Protein AF-A0A6N2E2W3-F1 (afdb_monomer_lite)

Sequence (85 aa):
MKTIYVAGHKNPDMDCTCAAVCYAALKQRIDPSHTYIPIRSGPLSAQIRDAFELSGIALPPHYDTIAPSVRLVTHTDFPNLHPDD

pLDDT: mean 85.21, std 13.07, range [44.5, 96.62]

Structure (mmCIF, N/CA/C/O backbone):
data_AF-A0A6N2E2W3-F1
#
_entry.id   AF-A0A6N2E2W3-F1
#
loop_
_atom_site.group_PDB
_atom_site.id
_atom_site.type_symbol
_atom_site.label_atom_id
_atom_site.label_alt_id
_atom_site.label_comp_id
_atom_site.label_asym_id
_atom_site.label_entity_id
_atom_site.label_seq_id
_atom_site.pdbx_PDB_ins_code
_atom_site.Cartn_x
_atom_site.Cartn_y
_atom_site.Cartn_z
_atom_site.occupancy
_atom_site.B_iso_or_equiv
_atom_site.auth_seq_id
_atom_site.auth_comp_id
_atom_site.auth_asym_id
_atom_site.auth_atom_id
_atom_site.pdbx_PDB_model_num
ATOM 1 N N . MET A 1 1 ? -10.588 -19.138 3.279 1.00 77.31 1 MET A N 1
ATOM 2 C CA . MET A 1 1 ? -10.206 -17.761 3.641 1.00 77.31 1 MET A CA 1
ATOM 3 C C . MET A 1 1 ? -8.711 -17.606 3.421 1.00 77.31 1 MET A C 1
ATOM 5 O O . MET A 1 1 ? -7.946 -18.374 3.991 1.00 77.31 1 MET A O 1
ATOM 9 N N . LYS A 1 2 ? -8.301 -16.700 2.533 1.00 90.06 2 LYS A N 1
ATOM 10 C CA . LYS A 1 2 ? -6.886 -16.391 2.276 1.00 90.06 2 LYS A CA 1
ATOM 11 C C . LYS A 1 2 ? -6.682 -14.889 2.415 1.00 90.06 2 LYS A C 1
ATOM 13 O O . LYS A 1 2 ? -7.565 -14.119 2.037 1.00 90.06 2 LYS A O 1
ATOM 18 N N . THR A 1 3 ? -5.516 -14.507 2.916 1.00 91.38 3 THR A N 1
ATOM 19 C CA . THR A 1 3 ? -5.047 -13.124 2.883 1.00 91.38 3 THR A CA 1
ATOM 20 C C . THR A 1 3 ? -4.395 -12.872 1.533 1.00 91.38 3 THR A C 1
ATOM 22 O O . THR A 1 3 ? -3.481 -13.595 1.137 1.00 91.38 3 THR A O 1
ATOM 25 N N . ILE A 1 4 ? -4.894 -11.875 0.813 1.00 91.50 4 ILE A N 1
ATOM 26 C CA . ILE A 1 4 ? -4.414 -11.467 -0.502 1.00 91.50 4 ILE A CA 1
ATOM 27 C C . ILE A 1 4 ? -3.812 -10.075 -0.354 1.00 91.50 4 ILE A C 1
ATOM 29 O O . ILE A 1 4 ? -4.500 -9.115 -0.008 1.00 91.50 4 ILE A O 1
ATOM 33 N N . TYR A 1 5 ? -2.517 -9.974 -0.620 1.00 91.44 5 TYR A N 1
ATOM 34 C CA . TYR A 1 5 ? -1.813 -8.702 -0.621 1.00 91.44 5 TYR A CA 1
ATOM 35 C C . TYR A 1 5 ? -1.944 -8.040 -1.991 1.00 91.44 5 TYR A C 1
ATOM 37 O O . TYR A 1 5 ? -1.721 -8.681 -3.019 1.00 91.44 5 TYR A O 1
ATOM 45 N N . VAL A 1 6 ? -2.313 -6.763 -2.002 1.00 92.31 6 VAL A N 1
ATOM 46 C CA . VAL A 1 6 ? -2.450 -5.952 -3.214 1.00 92.31 6 VAL A CA 1
ATOM 47 C C . VAL A 1 6 ? -1.315 -4.942 -3.231 1.00 92.31 6 VAL A C 1
ATOM 49 O O . VAL A 1 6 ? -1.213 -4.125 -2.322 1.00 92.31 6 VAL A O 1
ATOM 52 N N . ALA A 1 7 ? -0.468 -4.995 -4.253 1.00 90.44 7 ALA A N 1
ATOM 53 C CA . ALA A 1 7 ? 0.717 -4.155 -4.348 1.00 90.44 7 ALA A CA 1
ATOM 54 C C . ALA A 1 7 ? 0.825 -3.483 -5.716 1.00 90.44 7 ALA A C 1
ATOM 56 O O . ALA A 1 7 ? 0.430 -4.060 -6.730 1.00 90.44 7 ALA A O 1
ATOM 57 N N . GLY A 1 8 ? 1.409 -2.286 -5.724 1.00 86.75 8 GLY A N 1
ATOM 58 C CA . GLY A 1 8 ? 1.897 -1.619 -6.927 1.00 86.75 8 GLY A CA 1
ATOM 59 C C . GLY A 1 8 ? 3.326 -2.037 -7.297 1.00 86.75 8 GLY A C 1
ATOM 60 O O . GLY A 1 8 ? 3.863 -3.033 -6.804 1.00 86.75 8 GLY A O 1
ATOM 61 N N . HIS A 1 9 ? 3.973 -1.248 -8.154 1.00 85.25 9 HIS A N 1
ATOM 62 C CA . HIS A 1 9 ? 5.367 -1.478 -8.539 1.00 85.25 9 HIS A CA 1
ATOM 63 C C . HIS A 1 9 ? 6.360 -1.182 -7.401 1.00 85.25 9 HIS A C 1
ATOM 65 O O . HIS A 1 9 ? 6.034 -0.571 -6.384 1.00 85.25 9 HIS A O 1
ATOM 71 N N . LYS A 1 10 ? 7.616 -1.614 -7.590 1.00 83.75 10 LYS A N 1
ATOM 72 C CA . LYS A 1 10 ? 8.702 -1.510 -6.597 1.00 83.75 10 LYS A CA 1
ATOM 73 C C . LYS A 1 10 ? 8.953 -0.082 -6.097 1.00 83.75 10 LYS A C 1
ATOM 75 O O . LYS A 1 10 ? 9.315 0.104 -4.943 1.00 83.75 10 LYS A O 1
ATOM 80 N N . ASN A 1 11 ? 8.790 0.913 -6.963 1.00 86.94 11 ASN A N 1
ATOM 81 C CA . ASN A 1 11 ? 9.084 2.309 -6.650 1.00 86.94 11 ASN A CA 1
ATOM 82 C C . ASN A 1 11 ? 7.789 3.127 -6.563 1.00 86.94 11 ASN A C 1
ATOM 84 O O . ASN A 1 11 ? 7.457 3.765 -7.554 1.00 86.94 11 ASN A O 1
ATOM 88 N N . PRO A 1 12 ? 7.014 3.030 -5.470 1.00 86.56 12 PRO A N 1
ATOM 89 C CA . PRO A 1 12 ? 5.612 3.416 -5.456 1.00 86.56 12 PRO A CA 1
ATOM 90 C C . PRO A 1 12 ? 5.410 4.895 -5.789 1.00 86.56 12 PRO A C 1
ATOM 92 O O . PRO A 1 12 ? 5.952 5.778 -5.124 1.00 86.56 12 PRO A O 1
ATOM 95 N N . ASP A 1 13 ? 4.609 5.147 -6.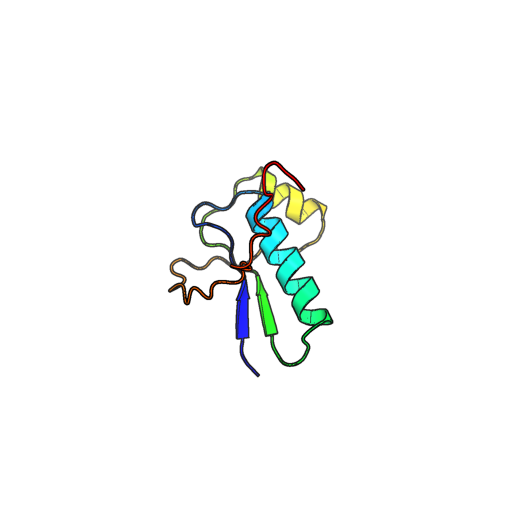815 1.00 92.81 13 ASP A N 1
ATOM 96 C CA . ASP A 1 13 ? 4.073 6.459 -7.140 1.00 92.81 13 ASP A CA 1
ATOM 97 C C . ASP A 1 13 ? 2.653 6.630 -6.571 1.00 92.81 13 ASP A C 1
ATOM 99 O O . ASP A 1 13 ? 2.102 5.744 -5.903 1.00 92.81 13 ASP A O 1
ATOM 103 N N . MET A 1 14 ? 2.073 7.807 -6.795 1.00 91.62 14 MET A N 1
ATOM 104 C CA . MET A 1 14 ? 0.727 8.120 -6.324 1.00 91.62 14 MET A CA 1
ATOM 105 C C . MET A 1 14 ? -0.318 7.176 -6.924 1.00 91.62 14 MET A C 1
ATOM 107 O O . MET A 1 14 ? -1.165 6.680 -6.184 1.00 91.62 14 MET A O 1
ATOM 111 N N . ASP A 1 15 ? -0.235 6.896 -8.227 1.00 92.12 15 ASP A N 1
ATOM 112 C CA . ASP A 1 15 ? -1.212 6.059 -8.923 1.00 92.12 15 ASP A CA 1
ATOM 113 C C . ASP A 1 15 ? -1.211 4.635 -8.366 1.00 92.12 15 ASP A C 1
ATOM 115 O O . ASP A 1 15 ? -2.223 4.160 -7.856 1.00 92.12 15 ASP A O 1
ATOM 119 N N . CYS A 1 16 ? -0.055 3.977 -8.326 1.00 90.12 16 CYS A N 1
ATOM 120 C CA . CYS A 1 16 ? 0.031 2.596 -7.868 1.00 90.12 16 CYS A CA 1
ATOM 121 C C . CYS A 1 16 ? -0.304 2.442 -6.371 1.00 90.12 16 CYS A C 1
ATOM 123 O O . CYS A 1 16 ? -0.872 1.421 -5.970 1.00 90.12 16 CYS A O 1
ATOM 125 N N . THR A 1 17 ? -0.007 3.453 -5.542 1.00 92.56 17 THR A N 1
ATOM 126 C CA . THR A 1 17 ? -0.341 3.443 -4.108 1.00 92.56 17 THR A CA 1
ATOM 127 C C . THR A 1 17 ? -1.848 3.594 -3.907 1.00 92.56 17 THR A C 1
ATOM 129 O O . THR A 1 17 ? -2.456 2.817 -3.166 1.00 92.56 17 THR A O 1
ATOM 132 N N . CYS A 1 18 ? -2.471 4.552 -4.599 1.00 94.00 18 CYS A N 1
ATOM 133 C CA . CYS A 1 18 ? -3.916 4.763 -4.557 1.00 94.00 18 CYS A CA 1
ATOM 134 C C . CYS A 1 18 ? -4.673 3.573 -5.155 1.00 94.00 18 CYS A C 1
ATOM 136 O O . CYS A 1 18 ? -5.628 3.087 -4.550 1.00 94.00 18 CYS A O 1
ATOM 138 N N . ALA A 1 19 ? -4.219 3.048 -6.293 1.00 94.31 19 ALA A N 1
ATOM 139 C CA . ALA A 1 19 ? -4.810 1.888 -6.947 1.00 94.31 19 ALA A CA 1
ATOM 140 C C . ALA A 1 19 ? -4.793 0.657 -6.034 1.00 94.31 19 ALA A C 1
ATOM 142 O O . ALA A 1 19 ? -5.816 -0.016 -5.911 1.00 94.31 19 ALA A O 1
ATOM 143 N N . ALA A 1 20 ? -3.683 0.388 -5.334 1.00 94.06 20 ALA A N 1
ATOM 144 C CA . ALA A 1 20 ? -3.606 -0.732 -4.397 1.00 94.06 20 ALA A CA 1
ATOM 145 C C . ALA A 1 20 ? -4.645 -0.614 -3.267 1.00 94.06 20 ALA A C 1
ATOM 147 O O . ALA A 1 20 ? -5.342 -1.586 -2.961 1.00 94.06 20 ALA A O 1
ATOM 148 N N . VAL A 1 21 ? -4.793 0.581 -2.688 1.00 95.06 21 VAL A N 1
ATOM 149 C CA . VAL A 1 21 ? -5.770 0.867 -1.623 1.00 95.06 21 VAL A CA 1
ATOM 150 C C . VAL A 1 21 ? -7.203 0.741 -2.128 1.00 95.06 21 VAL A C 1
ATOM 152 O O . VAL A 1 21 ? -8.003 0.008 -1.540 1.00 95.06 21 VAL A O 1
ATOM 155 N N . CYS A 1 22 ? -7.525 1.406 -3.237 1.00 94.88 22 CYS A N 1
ATOM 156 C CA . CYS A 1 22 ? -8.856 1.380 -3.836 1.00 94.88 22 CYS A CA 1
ATOM 157 C C . CYS A 1 22 ? -9.259 -0.037 -4.249 1.00 94.88 22 CYS A C 1
ATOM 159 O O . CYS A 1 22 ? -10.386 -0.463 -3.990 1.00 94.88 22 CYS A O 1
ATOM 161 N N . TYR A 1 23 ? -8.335 -0.794 -4.844 1.00 95.06 23 TYR A N 1
ATOM 162 C CA . TYR A 1 23 ? -8.604 -2.157 -5.280 1.00 95.06 23 TYR A CA 1
ATOM 163 C C . TYR A 1 23 ? -8.817 -3.106 -4.100 1.00 95.06 23 TYR A C 1
ATOM 165 O O . TYR A 1 23 ? -9.764 -3.893 -4.122 1.00 95.06 23 TYR A O 1
ATOM 173 N N . ALA A 1 24 ? -8.013 -2.999 -3.036 1.00 94.88 24 ALA A N 1
ATOM 174 C CA . ALA A 1 24 ? -8.232 -3.778 -1.819 1.00 94.88 24 ALA A CA 1
ATOM 175 C C . ALA A 1 24 ? -9.593 -3.458 -1.176 1.00 94.88 24 ALA A C 1
ATOM 177 O O . ALA A 1 24 ? -10.340 -4.374 -0.831 1.00 94.88 24 ALA A O 1
ATOM 178 N N . ALA A 1 25 ? -9.961 -2.175 -1.093 1.00 94.94 25 ALA A N 1
ATOM 179 C CA . ALA A 1 25 ? -11.251 -1.745 -0.557 1.00 94.94 25 ALA A CA 1
ATOM 180 C C . ALA A 1 25 ? -12.437 -2.248 -1.398 1.00 94.94 25 ALA A C 1
ATOM 182 O O . ALA A 1 25 ? -13.437 -2.714 -0.847 1.00 94.94 25 ALA A O 1
ATOM 183 N N . LEU A 1 26 ? -12.325 -2.196 -2.729 1.00 96.00 26 LEU A N 1
ATOM 184 C CA . LEU A 1 26 ? -13.331 -2.742 -3.639 1.00 96.00 26 LEU A CA 1
ATOM 185 C C . LEU A 1 26 ? -13.470 -4.254 -3.450 1.00 96.00 26 LEU A C 1
ATOM 187 O O . LEU A 1 26 ? -14.574 -4.753 -3.230 1.00 96.00 26 LEU A O 1
ATOM 191 N N . LYS A 1 27 ? -12.351 -4.982 -3.494 1.00 95.31 27 LYS A N 1
ATOM 192 C CA . LYS A 1 27 ? -12.324 -6.440 -3.360 1.00 95.31 27 LYS A CA 1
ATOM 193 C C . LYS A 1 27 ? -12.858 -6.912 -2.013 1.00 95.31 27 LYS A C 1
ATOM 195 O O . LYS A 1 27 ? -13.594 -7.891 -1.990 1.00 95.31 27 LYS A O 1
ATOM 200 N N . GLN A 1 28 ? -12.609 -6.176 -0.933 1.00 94.19 28 GLN A N 1
ATOM 201 C CA . GLN A 1 28 ? -13.181 -6.484 0.378 1.00 94.19 28 GLN A CA 1
ATOM 202 C C . GLN A 1 28 ? -14.719 -6.408 0.396 1.00 94.19 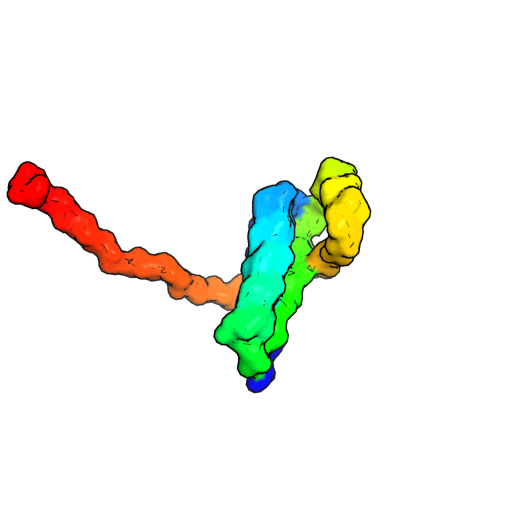28 GLN A C 1
ATOM 204 O O . GLN A 1 28 ? -15.350 -7.134 1.162 1.00 94.19 28 GLN A O 1
ATOM 209 N N . ARG A 1 29 ? -15.325 -5.557 -0.448 1.00 95.50 29 ARG A N 1
ATOM 210 C CA . ARG A 1 29 ? -16.787 -5.416 -0.575 1.00 95.50 29 ARG A CA 1
ATOM 211 C C . ARG A 1 29 ? -17.407 -6.475 -1.484 1.00 95.50 29 ARG A C 1
ATOM 213 O O . ARG A 1 29 ? -18.498 -6.948 -1.190 1.00 95.50 29 ARG A O 1
ATOM 220 N N . ILE A 1 30 ? -16.736 -6.822 -2.583 1.00 96.62 30 ILE A N 1
ATOM 221 C CA . ILE A 1 30 ? -17.294 -7.722 -3.611 1.00 96.62 30 ILE A CA 1
ATOM 222 C C . ILE A 1 30 ? -16.875 -9.189 -3.448 1.00 96.62 30 ILE A C 1
ATOM 224 O O . ILE A 1 30 ? -17.458 -10.065 -4.077 1.00 96.62 30 ILE A O 1
ATOM 228 N N . ASP A 1 31 ? -15.861 -9.470 -2.631 1.00 94.38 31 ASP A N 1
ATOM 229 C CA . ASP A 1 31 ? -15.356 -10.816 -2.350 1.00 94.38 31 ASP A CA 1
ATOM 230 C C . ASP A 1 31 ? -15.097 -10.983 -0.842 1.00 94.38 31 ASP A C 1
ATOM 232 O O . ASP A 1 31 ? -13.948 -10.977 -0.390 1.00 94.38 31 ASP A O 1
ATOM 236 N N . PRO A 1 32 ? -16.165 -11.131 -0.034 1.00 92.50 32 PRO A N 1
ATOM 237 C CA . PRO A 1 32 ? -16.055 -11.242 1.422 1.00 92.50 32 PRO A CA 1
ATOM 238 C C . PRO A 1 32 ? -15.429 -12.568 1.887 1.00 92.50 32 PRO A C 1
ATOM 240 O O . PRO A 1 32 ? -15.177 -12.750 3.075 1.00 92.50 32 PRO A O 1
ATOM 243 N N . SER A 1 33 ? -15.173 -13.512 0.972 1.00 94.81 33 SER A N 1
ATOM 244 C CA . SER A 1 33 ? -14.563 -14.812 1.287 1.00 94.81 33 SER A CA 1
ATOM 245 C C . SER A 1 33 ? -13.042 -14.734 1.514 1.00 94.81 33 SER A C 1
ATOM 247 O O . SER A 1 33 ? -12.421 -15.673 2.042 1.00 94.81 33 SER A O 1
ATOM 249 N N . HIS A 1 34 ? -12.445 -13.596 1.147 1.00 93.69 34 HIS A N 1
ATOM 250 C CA . HIS A 1 34 ? -11.025 -13.298 1.264 1.00 93.69 34 HIS A CA 1
ATOM 251 C C . HIS A 1 34 ? -10.791 -11.976 2.004 1.00 93.69 34 HIS A C 1
ATOM 253 O O . HIS A 1 34 ? -11.671 -11.122 2.124 1.00 93.69 34 HIS A O 1
ATOM 259 N N . THR A 1 35 ? -9.567 -11.808 2.496 1.00 94.44 35 THR A N 1
ATOM 260 C CA . THR A 1 35 ? -9.110 -10.561 3.113 1.00 94.44 35 THR A CA 1
ATOM 261 C C . THR A 1 35 ? -8.113 -9.898 2.183 1.00 94.44 35 THR A C 1
ATOM 263 O O . THR A 1 35 ? -7.142 -10.539 1.782 1.00 94.44 35 THR A O 1
ATOM 266 N N . TYR A 1 36 ? -8.339 -8.629 1.853 1.00 95.19 36 TYR A N 1
ATOM 267 C CA . TYR A 1 36 ? -7.484 -7.870 0.943 1.00 95.19 36 TYR A CA 1
ATOM 268 C C . TYR A 1 36 ? -6.716 -6.798 1.706 1.00 95.19 36 TYR A C 1
ATOM 270 O O . TYR A 1 36 ? -7.320 -5.946 2.353 1.00 95.19 36 TYR A O 1
ATOM 278 N N . ILE A 1 37 ? -5.386 -6.833 1.624 1.00 93.88 37 ILE A N 1
ATOM 279 C CA . ILE A 1 37 ? -4.511 -5.895 2.335 1.00 93.88 37 ILE A CA 1
ATOM 280 C C . ILE A 1 37 ? -3.683 -5.122 1.305 1.00 93.88 37 ILE A C 1
ATOM 282 O O . ILE A 1 37 ? -2.871 -5.740 0.612 1.00 93.88 37 ILE A O 1
ATOM 286 N N . PRO A 1 38 ? -3.856 -3.794 1.182 1.00 94.75 38 PRO A N 1
ATOM 287 C CA . PRO A 1 38 ? -2.989 -2.990 0.337 1.00 94.75 38 PRO A CA 1
ATOM 288 C C . PRO A 1 38 ? -1.604 -2.874 0.977 1.00 94.75 38 PRO A C 1
ATOM 290 O O . PRO A 1 38 ? -1.490 -2.654 2.182 1.00 94.75 38 PRO A O 1
ATOM 293 N N . ILE A 1 39 ? -0.552 -3.008 0.178 1.00 93.81 39 ILE A N 1
ATOM 294 C CA . ILE A 1 39 ? 0.843 -2.885 0.610 1.00 93.81 39 ILE A CA 1
ATOM 295 C C . ILE A 1 39 ? 1.637 -2.044 -0.388 1.00 93.81 39 ILE A C 1
ATOM 297 O O . ILE A 1 39 ? 1.262 -1.913 -1.555 1.00 93.81 39 ILE A O 1
ATOM 301 N N . ARG A 1 40 ? 2.765 -1.497 0.068 1.00 92.06 40 ARG A N 1
ATOM 302 C CA . ARG A 1 40 ? 3.734 -0.803 -0.789 1.00 92.06 40 ARG A CA 1
ATOM 303 C C . ARG A 1 40 ? 5.090 -1.496 -0.759 1.00 92.06 40 ARG A C 1
ATOM 305 O O . ARG A 1 40 ? 5.503 -2.016 0.274 1.00 92.06 40 ARG A O 1
ATOM 312 N N . SER A 1 41 ? 5.789 -1.422 -1.884 1.00 88.00 41 SER A N 1
ATOM 313 C CA . SER A 1 41 ? 7.058 -2.123 -2.124 1.00 88.00 41 SER A CA 1
ATOM 314 C C . SER A 1 41 ? 8.289 -1.214 -2.019 1.00 88.00 41 SER A C 1
ATOM 316 O O . SER A 1 41 ? 9.390 -1.614 -2.387 1.00 88.00 41 SER A O 1
ATOM 318 N N . GLY A 1 42 ? 8.110 0.027 -1.555 1.00 88.44 42 GLY A N 1
ATOM 319 C CA . GLY A 1 42 ? 9.158 1.042 -1.524 1.00 88.44 42 GLY A CA 1
ATOM 320 C C . GLY A 1 42 ? 8.812 2.252 -0.651 1.00 88.44 42 GLY A C 1
ATOM 321 O O . GLY A 1 42 ? 7.699 2.344 -0.114 1.00 88.44 42 GLY A O 1
ATOM 322 N N . PRO A 1 43 ? 9.767 3.182 -0.478 1.00 90.25 43 PRO A N 1
ATOM 323 C CA . PRO A 1 43 ? 9.556 4.414 0.271 1.00 90.25 43 PRO A CA 1
ATOM 324 C C . PRO A 1 43 ? 8.566 5.335 -0.452 1.00 90.25 43 PRO A C 1
ATOM 326 O O . PRO A 1 43 ? 8.552 5.409 -1.675 1.00 90.25 43 PRO A O 1
ATOM 329 N N . LEU A 1 44 ? 7.755 6.061 0.319 1.00 90.62 44 LEU A N 1
ATOM 330 C CA . LEU A 1 44 ? 6.813 7.050 -0.210 1.00 90.62 44 LEU A CA 1
ATOM 331 C C . LEU A 1 44 ? 7.432 8.445 -0.233 1.00 90.62 44 LEU A C 1
ATOM 333 O O . LEU A 1 44 ? 8.095 8.837 0.735 1.00 90.62 44 LEU A O 1
ATOM 337 N N . SER A 1 45 ? 7.135 9.200 -1.291 1.00 92.62 45 SER A N 1
ATOM 338 C CA . SER A 1 45 ? 7.439 10.630 -1.373 1.00 92.62 45 SER A CA 1
ATOM 339 C C . SER A 1 45 ? 6.607 11.441 -0.368 1.00 92.62 45 SER A C 1
ATOM 341 O O . SER A 1 45 ? 5.572 10.975 0.115 1.00 92.62 45 SER A O 1
ATOM 343 N N . ALA A 1 46 ? 7.049 12.667 -0.063 1.00 94.38 46 ALA A N 1
ATOM 344 C CA . ALA A 1 46 ? 6.305 13.590 0.798 1.00 94.38 46 ALA A CA 1
ATOM 345 C C . ALA A 1 46 ? 4.893 13.857 0.251 1.00 94.38 46 ALA A C 1
ATOM 347 O O . ALA A 1 46 ? 3.926 13.666 0.970 1.00 94.38 46 ALA A O 1
ATOM 348 N N . GLN A 1 47 ? 4.761 14.115 -1.056 1.00 94.44 47 GLN A N 1
ATOM 349 C CA . GLN A 1 47 ? 3.459 14.345 -1.697 1.00 94.44 47 GLN A CA 1
ATOM 350 C C . GLN A 1 47 ? 2.455 13.208 -1.476 1.00 94.44 47 GLN A C 1
ATOM 352 O O . GLN A 1 47 ? 1.278 13.472 -1.253 1.00 94.44 47 GLN A O 1
ATOM 357 N N . ILE A 1 48 ? 2.894 11.945 -1.538 1.00 93.50 48 ILE A N 1
ATOM 358 C CA . ILE A 1 48 ? 1.992 10.811 -1.299 1.00 93.50 48 ILE A CA 1
ATOM 359 C C . ILE A 1 48 ? 1.574 10.775 0.175 1.00 93.50 48 ILE A C 1
ATOM 361 O O . ILE A 1 48 ? 0.412 10.522 0.473 1.00 93.50 48 ILE A O 1
ATOM 365 N N . ARG A 1 49 ? 2.496 11.052 1.104 1.00 94.12 49 ARG A N 1
ATOM 366 C CA . ARG A 1 49 ? 2.183 11.102 2.541 1.00 94.12 49 ARG A CA 1
ATOM 367 C C . ARG A 1 49 ? 1.184 12.212 2.850 1.00 94.12 49 ARG A C 1
ATOM 369 O O . ARG A 1 49 ? 0.173 11.923 3.480 1.00 94.12 49 ARG A O 1
ATOM 376 N N . ASP A 1 50 ? 1.427 13.410 2.330 1.00 95.56 50 ASP A N 1
ATOM 377 C CA . ASP A 1 50 ? 0.575 14.583 2.529 1.00 95.56 50 ASP A CA 1
ATOM 378 C C . ASP A 1 50 ? -0.827 14.350 1.948 1.00 95.56 50 ASP A C 1
ATOM 380 O O . ASP A 1 50 ? -1.832 14.662 2.582 1.00 95.56 50 ASP A O 1
ATOM 384 N N . ALA A 1 51 ? -0.917 13.740 0.761 1.00 94.62 51 ALA A N 1
ATOM 385 C CA . ALA A 1 51 ? -2.197 13.398 0.144 1.00 94.62 51 ALA A CA 1
ATOM 386 C C . ALA A 1 51 ? -2.994 12.387 0.986 1.00 94.62 51 ALA A C 1
ATOM 388 O O . ALA A 1 51 ? -4.204 12.539 1.165 1.00 94.62 51 ALA A O 1
ATOM 389 N N . PHE A 1 52 ? -2.323 11.366 1.528 1.00 94.50 52 PHE A N 1
ATOM 390 C CA . PHE A 1 52 ? -2.966 10.379 2.394 1.00 94.50 52 PHE A CA 1
ATOM 391 C C . PHE A 1 52 ? -3.399 10.985 3.732 1.00 94.50 52 PHE A C 1
ATOM 393 O O . PHE A 1 52 ? -4.524 10.735 4.164 1.00 94.50 52 PHE A O 1
ATOM 400 N N . GLU A 1 53 ? -2.563 11.830 4.335 1.00 95.12 53 GLU A N 1
ATOM 401 C CA . GLU A 1 53 ? -2.895 12.573 5.552 1.00 95.12 53 GLU A CA 1
ATOM 402 C C . GLU A 1 53 ? -4.118 13.474 5.341 1.00 95.12 53 GLU A C 1
ATOM 404 O O . GLU A 1 53 ? -5.081 13.387 6.104 1.00 95.12 53 GLU A O 1
ATOM 409 N N . LEU A 1 54 ? -4.144 14.245 4.249 1.00 95.69 54 LEU A N 1
ATOM 410 C CA . LEU A 1 54 ? -5.280 15.094 3.880 1.00 95.69 54 LEU A CA 1
ATOM 411 C C . LEU A 1 54 ? -6.566 14.285 3.656 1.00 95.69 54 LEU A C 1
ATOM 413 O O . LEU A 1 54 ? -7.657 14.741 3.992 1.00 95.69 54 LEU A O 1
ATOM 417 N N . SER A 1 55 ? -6.447 13.080 3.093 1.00 92.25 55 SER A N 1
ATOM 418 C CA . SER A 1 55 ? -7.590 12.190 2.859 1.00 92.25 55 SER A CA 1
ATOM 419 C C . SER A 1 55 ? -8.092 11.468 4.119 1.00 92.25 55 SER A C 1
ATOM 421 O O . SER A 1 55 ? -9.165 10.867 4.084 1.00 92.25 55 SER A O 1
ATOM 423 N N . GLY A 1 56 ? -7.327 11.484 5.219 1.00 94.50 56 GLY A N 1
ATOM 424 C CA . GLY A 1 56 ? -7.619 10.713 6.434 1.00 94.50 56 GLY A CA 1
ATOM 425 C C . GLY A 1 56 ? -7.479 9.192 6.269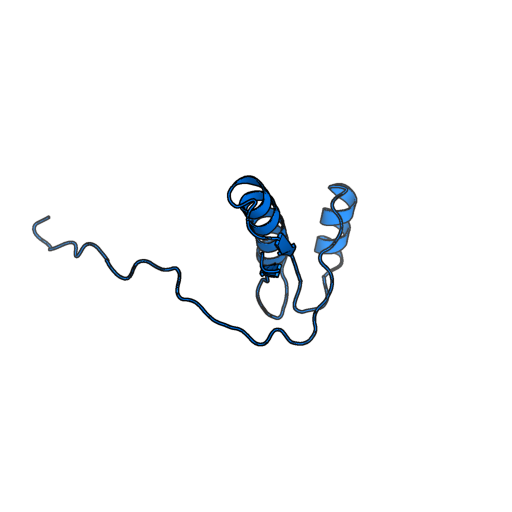 1.00 94.50 56 GLY A C 1
ATOM 426 O O . GLY A 1 56 ? -7.942 8.433 7.122 1.00 94.50 56 GLY A O 1
ATOM 427 N N . ILE A 1 57 ? -6.866 8.727 5.175 1.00 92.38 57 ILE A N 1
ATOM 428 C CA . ILE A 1 57 ? -6.673 7.304 4.876 1.00 92.38 57 ILE A CA 1
ATOM 429 C C . ILE A 1 57 ? -5.328 6.845 5.442 1.00 92.38 57 ILE A C 1
ATOM 431 O O . ILE A 1 57 ? -4.296 7.491 5.2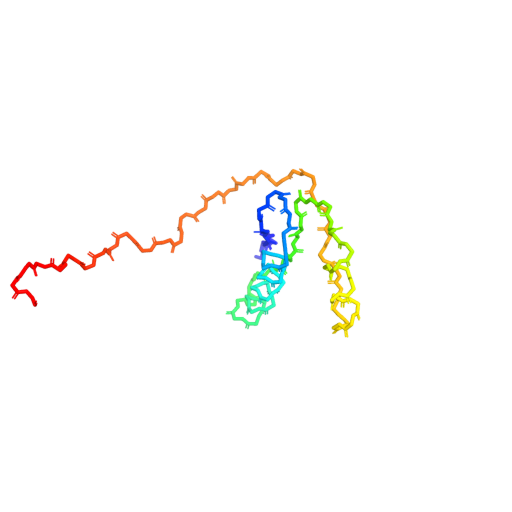66 1.00 92.38 57 ILE A O 1
ATOM 435 N N . ALA A 1 58 ? -5.319 5.681 6.092 1.00 92.25 58 ALA A N 1
ATOM 436 C CA . ALA A 1 58 ? -4.087 5.080 6.584 1.00 92.25 58 ALA A CA 1
ATOM 437 C C . ALA A 1 58 ? -3.151 4.689 5.428 1.00 92.25 58 ALA A C 1
ATOM 439 O O . ALA A 1 58 ? -3.562 4.064 4.447 1.00 92.25 58 ALA A O 1
ATOM 440 N N . LEU A 1 59 ? -1.867 5.016 5.576 1.00 92.88 59 LEU A N 1
ATOM 441 C CA . LEU A 1 59 ? -0.843 4.639 4.608 1.00 92.88 59 LEU A CA 1
ATOM 442 C C . LEU A 1 59 ? -0.678 3.111 4.527 1.00 92.88 59 LEU A C 1
ATOM 444 O O . LEU A 1 59 ? -0.610 2.453 5.570 1.00 92.88 59 LEU A O 1
ATOM 448 N N . PRO A 1 60 ? -0.512 2.539 3.317 1.00 93.06 60 PRO A N 1
ATOM 449 C CA . PRO A 1 60 ? -0.203 1.123 3.168 1.00 93.06 60 PRO A CA 1
ATOM 450 C C . PRO A 1 60 ? 1.111 0.749 3.875 1.00 93.06 60 PRO A C 1
ATOM 452 O O . PRO A 1 60 ? 2.115 1.472 3.742 1.00 93.06 60 PRO A O 1
ATOM 455 N N . PRO A 1 61 ? 1.152 -0.383 4.602 1.00 92.50 61 PRO A N 1
ATOM 456 C CA . PRO A 1 61 ? 2.373 -0.876 5.221 1.00 92.50 61 PRO A CA 1
ATOM 457 C C . PRO A 1 61 ? 3.432 -1.234 4.170 1.00 92.50 61 PRO A C 1
ATOM 459 O O . PRO A 1 61 ? 3.126 -1.679 3.061 1.00 92.50 61 PRO A O 1
ATOM 462 N N . HIS A 1 62 ? 4.694 -1.022 4.545 1.00 90.75 62 HIS A N 1
ATOM 463 C CA . HIS A 1 62 ? 5.859 -1.350 3.722 1.00 90.75 62 HIS A CA 1
ATOM 464 C C . HIS A 1 62 ? 6.180 -2.838 3.777 1.00 90.75 62 HIS A C 1
ATOM 466 O O . HIS A 1 62 ? 6.248 -3.395 4.870 1.00 90.75 62 HIS A O 1
ATOM 472 N N . TYR A 1 63 ? 6.448 -3.439 2.622 1.00 87.38 63 TYR A N 1
ATOM 473 C CA . TYR A 1 63 ? 6.962 -4.800 2.502 1.00 87.38 63 TYR A CA 1
ATOM 474 C C . TYR A 1 63 ? 8.173 -4.809 1.562 1.00 87.38 63 TYR A C 1
ATOM 476 O O . TYR A 1 63 ? 8.058 -4.449 0.392 1.00 87.38 63 TYR A O 1
ATOM 484 N N . ASP A 1 64 ? 9.334 -5.236 2.068 1.00 72.56 64 ASP A N 1
ATOM 485 C CA . ASP A 1 64 ? 10.605 -5.204 1.323 1.00 72.56 64 ASP A CA 1
ATOM 486 C C . ASP A 1 64 ? 10.682 -6.224 0.186 1.00 72.56 64 ASP A C 1
ATOM 488 O O . ASP A 1 64 ? 11.360 -6.012 -0.818 1.00 72.56 64 ASP A O 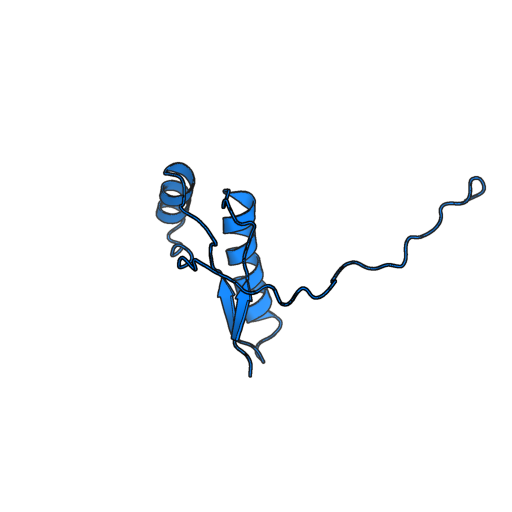1
ATOM 492 N N . THR A 1 65 ? 10.027 -7.372 0.332 1.00 67.12 65 THR A N 1
ATOM 493 C CA . THR A 1 65 ? 10.045 -8.420 -0.688 1.00 67.12 65 THR A CA 1
ATOM 494 C C . THR A 1 65 ? 8.684 -9.072 -0.759 1.00 67.12 65 THR A C 1
ATOM 496 O O . THR A 1 65 ? 8.259 -9.785 0.146 1.00 67.12 65 THR A O 1
ATOM 499 N 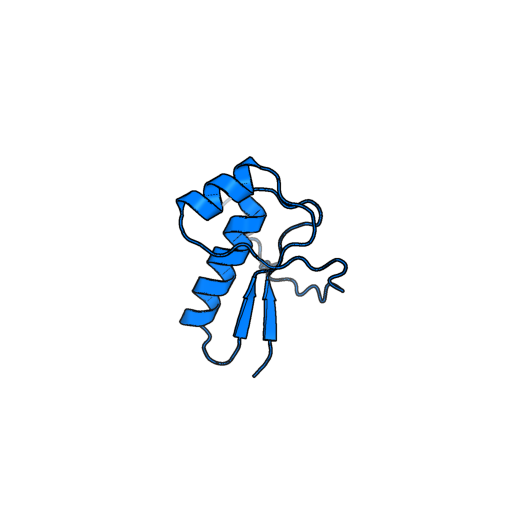N . ILE A 1 66 ? 8.007 -8.835 -1.873 1.00 65.75 66 ILE A N 1
ATOM 500 C CA . ILE A 1 66 ? 6.827 -9.589 -2.262 1.00 65.75 66 ILE A CA 1
ATOM 501 C C . ILE A 1 66 ? 7.349 -10.627 -3.243 1.00 65.75 66 ILE A C 1
ATOM 503 O O . ILE A 1 66 ? 7.808 -10.252 -4.317 1.00 65.75 66 ILE A O 1
ATOM 507 N N . ALA A 1 67 ? 7.341 -11.912 -2.883 1.00 61.12 67 ALA A N 1
ATOM 508 C CA . ALA A 1 67 ? 7.544 -12.962 -3.874 1.00 61.12 67 ALA A CA 1
ATOM 509 C C . ALA A 1 67 ? 6.302 -12.956 -4.780 1.00 61.12 67 ALA A C 1
ATOM 511 O O . ALA A 1 67 ? 5.214 -13.302 -4.307 1.00 61.12 67 ALA A O 1
ATOM 512 N N . PRO A 1 68 ? 6.396 -12.495 -6.040 1.00 55.97 68 PRO A N 1
ATOM 513 C CA . PRO A 1 68 ? 5.208 -12.345 -6.853 1.00 55.97 68 PRO A CA 1
ATOM 514 C C . PRO A 1 68 ? 4.719 -13.738 -7.255 1.00 55.97 68 PRO A C 1
ATOM 516 O O . PRO A 1 68 ? 5.393 -14.461 -7.984 1.00 55.97 68 PRO A O 1
ATOM 519 N N . SER A 1 69 ? 3.522 -14.118 -6.808 1.00 54.09 69 SER A N 1
ATOM 520 C CA . SER A 1 69 ? 2.749 -15.144 -7.509 1.00 54.09 69 SER A CA 1
ATOM 521 C C . SER A 1 69 ? 1.943 -14.425 -8.585 1.00 54.09 69 SER A C 1
ATOM 523 O O . SER A 1 69 ? 0.849 -13.919 -8.350 1.00 54.09 69 SER A O 1
ATOM 525 N N . VAL A 1 70 ? 2.549 -14.267 -9.763 1.00 55.75 70 VAL A N 1
ATOM 526 C CA . VAL A 1 70 ? 1.895 -13.586 -10.883 1.00 55.75 70 VAL A CA 1
ATOM 527 C C . VAL A 1 70 ? 0.797 -14.498 -11.417 1.00 55.75 70 VAL A C 1
ATOM 529 O O . VAL A 1 70 ? 1.064 -15.607 -11.876 1.00 55.75 70 VAL A O 1
ATOM 532 N N . ARG A 1 71 ? -0.448 -14.027 -11.371 1.00 58.25 71 ARG A N 1
ATOM 533 C CA . ARG A 1 71 ? -1.560 -14.618 -12.116 1.00 58.25 71 ARG A CA 1
ATOM 534 C C . ARG A 1 71 ? -1.950 -13.630 -13.205 1.00 58.25 71 ARG A C 1
ATOM 536 O O . ARG A 1 71 ? -2.275 -12.488 -12.900 1.00 58.25 71 ARG A O 1
ATOM 543 N N . LEU A 1 72 ? -1.901 -14.067 -14.460 1.00 44.50 72 LEU A N 1
ATOM 544 C CA . LEU A 1 72 ? -2.353 -13.275 -15.599 1.00 44.50 72 LEU A CA 1
ATOM 545 C C . LEU A 1 72 ? -3.860 -13.003 -15.458 1.00 44.50 72 LEU A C 1
ATOM 547 O O . LEU A 1 72 ? -4.639 -13.938 -15.274 1.00 44.50 72 LEU A O 1
ATOM 551 N N . VAL A 1 73 ? -4.253 -11.728 -15.496 1.00 60.16 73 VAL A N 1
ATOM 552 C CA . VAL A 1 73 ? -5.663 -11.287 -15.410 1.00 60.16 73 VAL A CA 1
ATOM 553 C C . VAL A 1 73 ? -6.140 -10.677 -16.737 1.00 60.16 73 VAL A C 1
ATOM 555 O O . VAL A 1 73 ? -7.306 -10.334 -16.882 1.00 60.16 73 VAL A O 1
ATOM 558 N N . THR A 1 74 ? -5.255 -10.545 -17.728 1.00 62.97 74 THR A N 1
ATOM 559 C CA . THR A 1 74 ? -5.606 -10.034 -19.057 1.00 62.97 74 THR A CA 1
ATOM 560 C C . THR A 1 74 ? -6.343 -11.094 -19.866 1.00 62.97 74 THR A C 1
ATOM 562 O O . THR A 1 74 ? -5.882 -12.233 -19.956 1.00 62.97 74 THR A O 1
ATOM 565 N N . HIS A 1 75 ? -7.449 -10.699 -20.499 1.00 60.12 75 HIS A N 1
ATOM 566 C CA . HIS A 1 75 ? -8.054 -11.481 -21.572 1.00 60.12 75 HIS A CA 1
ATOM 567 C C . HIS A 1 75 ? -7.044 -11.623 -22.715 1.00 60.12 75 HIS A C 1
ATOM 569 O O . HIS A 1 75 ? -6.455 -10.639 -23.154 1.00 60.12 75 HIS A O 1
ATOM 575 N N . THR A 1 76 ? -6.821 -12.855 -23.160 1.00 68.44 76 THR A N 1
ATOM 576 C CA . THR A 1 76 ? -6.005 -13.165 -24.344 1.00 68.44 76 THR A CA 1
ATOM 577 C C . THR A 1 76 ? -6.820 -13.126 -25.634 1.00 68.44 76 THR A C 1
ATOM 579 O O . THR A 1 76 ? -6.246 -13.206 -26.715 1.00 68.44 76 THR A O 1
ATOM 582 N N . ASP A 1 77 ? -8.143 -13.001 -25.520 1.00 66.81 77 ASP A N 1
ATOM 583 C CA . ASP A 1 77 ? -9.048 -12.874 -26.654 1.00 66.81 77 ASP A CA 1
ATOM 584 C C . ASP A 1 77 ? -9.076 -11.414 -27.102 1.00 66.81 77 ASP A C 1
ATOM 586 O O . ASP A 1 77 ? -9.796 -10.578 -26.554 1.00 66.81 77 ASP A O 1
ATOM 590 N N . PHE A 1 78 ? -8.247 -11.103 -28.090 1.00 72.06 78 PHE A N 1
ATOM 591 C CA . PHE A 1 78 ? -8.338 -9.848 -28.817 1.00 72.06 78 PHE A CA 1
ATOM 592 C C . PHE A 1 78 ? -9.292 -10.054 -29.998 1.00 72.06 78 PHE A C 1
ATOM 594 O O . PHE A 1 78 ? -9.093 -11.005 -30.760 1.00 72.06 78 PHE A O 1
ATOM 601 N N . PRO A 1 79 ? -10.317 -9.205 -30.191 1.00 75.38 79 PRO A N 1
ATOM 602 C CA . PRO A 1 79 ? -11.028 -9.190 -31.457 1.00 75.38 79 PRO A CA 1
ATOM 603 C C . PRO A 1 79 ? -10.032 -8.769 -32.543 1.00 75.38 79 PRO A C 1
ATOM 605 O O . PRO A 1 79 ? -9.466 -7.676 -32.493 1.00 75.38 79 PRO A O 1
ATOM 608 N N . ASN A 1 80 ? -9.779 -9.662 -33.499 1.00 71.62 80 ASN A N 1
ATOM 609 C CA . ASN A 1 80 ? -9.077 -9.299 -34.721 1.00 71.62 80 ASN A CA 1
ATOM 610 C C . ASN A 1 80 ? -10.021 -8.407 -35.521 1.00 71.62 80 ASN A C 1
ATOM 612 O O . ASN A 1 80 ? -11.038 -8.897 -35.994 1.00 71.62 80 ASN A O 1
ATOM 616 N N . LEU A 1 81 ? -9.690 -7.125 -35.648 1.00 72.94 81 LEU A N 1
ATOM 617 C CA . LEU A 1 81 ? -10.307 -6.266 -36.650 1.00 72.94 81 LEU A CA 1
ATOM 618 C C . LEU A 1 81 ? -9.715 -6.666 -37.999 1.00 72.94 81 LEU A C 1
ATOM 620 O O . LEU A 1 81 ? -8.542 -6.386 -38.277 1.00 72.94 81 LEU A O 1
ATOM 624 N N . HIS A 1 82 ? -10.492 -7.387 -38.801 1.00 75.56 82 HIS A N 1
ATOM 625 C CA . HIS A 1 82 ? -10.149 -7.584 -40.198 1.00 75.56 82 HIS A CA 1
ATOM 626 C C . HIS A 1 82 ? -10.303 -6.234 -40.919 1.00 75.56 82 HIS A C 1
ATOM 628 O O . HIS A 1 82 ? -11.185 -5.459 -40.562 1.00 75.56 82 HIS A O 1
ATOM 634 N N . PRO A 1 83 ? -9.503 -5.929 -41.955 1.00 73.00 83 PRO A N 1
ATOM 635 C CA . PRO A 1 83 ? -9.694 -4.728 -42.775 1.00 73.00 83 PRO A CA 1
ATOM 636 C C . PRO A 1 83 ? -11.093 -4.576 -43.403 1.00 73.00 83 PRO A C 1
ATOM 638 O O . PRO A 1 83 ? -11.383 -3.516 -43.948 1.00 73.00 83 PRO A O 1
ATOM 641 N N . ASP A 1 84 ? -11.922 -5.624 -43.336 1.00 72.75 84 ASP A N 1
ATOM 642 C CA . ASP A 1 84 ? -13.283 -5.677 -43.874 1.00 72.75 84 ASP A CA 1
ATOM 643 C C . ASP A 1 84 ? -14.381 -5.669 -42.778 1.00 72.75 84 ASP A C 1
ATOM 645 O O . ASP A 1 84 ? -15.551 -5.847 -43.121 1.00 72.75 84 ASP A O 1
ATOM 649 N N . ASP A 1 85 ? -14.022 -5.493 -41.494 1.00 58.47 85 ASP A N 1
ATOM 650 C CA . ASP A 1 85 ? -14.967 -5.251 -40.380 1.00 58.47 85 ASP A CA 1
ATOM 651 C C . ASP A 1 85 ? -15.366 -3.766 -40.254 1.00 58.47 85 ASP A C 1
ATOM 653 O O . ASP A 1 85 ? -14.496 -2.881 -40.447 1.00 58.47 85 ASP A O 1
#

Secondary structure (DSSP, 8-state):
--EEEEE--SS--HHHHHHHHHHHHHHHHH-TTSEEEEEBSSPPPHHHHHHHHHHTPPPPPB-S---------S--------TT-

Foldseek 3Di:
DEEAEFEFDQADDLVGQVCLVVVQVVCCVVPVVYHYAYAYNYDDDPVNVVVCVVVVHDGHYYDPDDPDPDDDPDDPDDPPDDPVD

Radius of gyration: 16.5 Å; chains: 1; bounding box: 28×33×50 Å